Protein AF-K1T544-F1 (afdb_monomer)

Organism: NCBI:txid408170

Solvent-accessible surface area (backbone atoms only — not comparable to full-atom values): 8993 Å² total; per-residue (Å²): 135,70,74,63,57,59,52,54,52,53,50,52,51,51,51,52,53,52,48,55,54,54,64,64,64,74,55,85,72,49,66,68,56,52,51,51,54,50,50,55,50,51,52,50,51,54,48,46,73,75,63,51,64,52,52,77,89,74,48,81,38,57,74,46,78,44,97,48,64,71,42,60,52,75,53,68,75,87,75,98,71,87,78,75,44,35,75,35,36,55,59,65,83,72,50,98,85,49,58,66,44,73,50,72,51,75,45,82,71,94,73,91,84,61,48,36,30,38,32,51,78,85,43,79,41,82,75,42,66,62,66,46,74,54,77,44,82,42,79,62,52,65,34,34,35,39,31,68

Radius of gyration: 26.54 Å; Cα contacts (8 Å, |Δi|>4): 180; chains: 1; bounding box: 63×39×74 Å

Secondary structure (DSSP, 8-state):
--TTHHHHHHHHHHHHHHHHHHHHHS-TT-HHHHHHHHHHHHHHHHHHHHSPPPPTTT-SSEEEE-SSTT-EEEE---SS--S--EEEEE--S--TT-SEEEEEEEE--SSS---EEEEETTEEEEEESSSEEEEEEEE--SSEEEE-

Mean predicted aligned error: 12.83 Å

Nearest PDB structures (foldseek):
  3a5v-assembly1_A  TM=3.922E-01  e=1.715E-01  Umbelopsis vinacea
  6f4c-assembly1_B  TM=3.595E-01  e=2.867E-01  Nicotiana benthamiana
  6bqm-assembly1_A  TM=7.408E-01  e=3.960E+00  Vibrio cholerae O395
  7vrr-assembly1_D  TM=4.742E-01  e=6.749E-01  Arabidopsis thaliana
  2tnf-assembly1_C  TM=2.334E-01  e=8.805E+00  Mus musculus

Sequence (148 aa):
MAGDDMKKIKILIAVLLSLCLAFAVTGCSGDNLKDSVINGFNDMLQHFSKYALTDEKDLQGDKTKGEDTYTGSYTADYEDFNDKEYIFGGTALERDKGSELTVTYELTVDSGTAKLYWLDKGEEKMIADTSKTEHIPLPLTKATTILL

Foldseek 3Di:
DPVPVVVVVVVVVVVVVVVVVVVVPVCVVPPVVVCVVVVVVVLLVVCCVVQPADDCVRDQWDWADDPDQQDTDTDHDDDPDDDKGFHGKDQPQADPVGFKDKDWDFDADPDDWDWKWKQDSNDTDTPDTHGDTDIDIDGHHRIITIMD

Structure (mmCIF, N/CA/C/O backbone):
data_AF-K1T544-F1
#
_entry.id   AF-K1T544-F1
#
loop_
_atom_site.group_PDB
_atom_site.id
_atom_site.type_symbol
_atom_site.label_atom_id
_atom_site.label_alt_id
_atom_site.label_comp_id
_atom_site.label_asym_id
_atom_site.label_entity_id
_atom_site.label_seq_id
_atom_site.pdbx_PDB_ins_code
_atom_site.Cartn_x
_atom_site.Cartn_y
_atom_site.Cartn_z
_atom_site.occupancy
_atom_site.B_iso_or_equiv
_atom_site.auth_seq_id
_atom_site.auth_comp_id
_atom_site.auth_asym_id
_atom_site.auth_atom_id
_atom_site.pdbx_PDB_model_num
ATOM 1 N N . MET A 1 1 ? 45.001 -22.469 -57.323 1.00 53.44 1 MET A N 1
ATOM 2 C CA . MET A 1 1 ? 44.970 -21.205 -56.556 1.00 53.44 1 MET A CA 1
ATOM 3 C C . MET A 1 1 ? 44.068 -21.274 -55.310 1.00 53.44 1 MET A C 1
ATOM 5 O O . MET A 1 1 ? 43.639 -20.239 -54.854 1.00 53.44 1 MET A O 1
ATOM 9 N N . ALA A 1 2 ? 43.796 -22.456 -54.726 1.00 56.62 2 ALA A N 1
ATOM 10 C CA . ALA A 1 2 ? 42.828 -22.607 -53.619 1.00 56.62 2 ALA A CA 1
ATOM 11 C C . ALA A 1 2 ? 43.467 -22.873 -52.234 1.00 56.62 2 ALA A C 1
ATOM 13 O O . ALA A 1 2 ? 42.779 -22.912 -51.217 1.00 56.62 2 ALA A O 1
ATOM 14 N N . GLY A 1 3 ? 44.787 -23.090 -52.179 1.00 56.69 3 GLY A N 1
ATOM 15 C CA . GLY A 1 3 ? 45.494 -23.450 -50.942 1.00 56.69 3 GLY A CA 1
ATOM 16 C C . GLY A 1 3 ? 45.942 -22.262 -50.085 1.00 56.69 3 GLY A C 1
ATOM 17 O O . GLY A 1 3 ? 46.182 -22.443 -48.892 1.00 56.69 3 GLY A O 1
ATOM 18 N N . ASP A 1 4 ? 46.057 -21.068 -50.675 1.00 61.88 4 ASP A N 1
ATOM 19 C CA . ASP A 1 4 ? 46.533 -19.862 -49.982 1.00 61.88 4 ASP A CA 1
ATOM 20 C C . ASP A 1 4 ? 45.379 -19.121 -49.277 1.00 61.88 4 ASP A C 1
ATOM 22 O O . ASP A 1 4 ? 45.511 -18.696 -48.129 1.00 61.88 4 ASP A O 1
ATOM 26 N N . ASP A 1 5 ? 44.192 -19.093 -49.892 1.00 62.16 5 ASP A N 1
ATOM 27 C CA . ASP A 1 5 ? 42.990 -18.462 -49.323 1.00 62.16 5 ASP A CA 1
ATOM 28 C C . ASP A 1 5 ? 42.467 -19.196 -48.080 1.00 62.16 5 ASP A C 1
ATOM 30 O O . ASP A 1 5 ? 42.102 -18.576 -47.081 1.00 62.16 5 ASP A O 1
ATOM 34 N N . MET A 1 6 ? 42.524 -20.531 -48.073 1.00 67.44 6 MET A N 1
ATOM 35 C CA . MET A 1 6 ? 42.094 -21.337 -46.925 1.00 67.44 6 MET A CA 1
ATOM 36 C C . MET A 1 6 ? 43.013 -21.170 -45.702 1.00 67.44 6 MET A C 1
ATOM 38 O O . MET A 1 6 ? 42.559 -21.324 -44.567 1.00 67.44 6 MET A O 1
ATOM 42 N N . LYS A 1 7 ? 44.294 -20.828 -45.898 1.00 69.44 7 LYS A N 1
ATOM 43 C CA . LYS A 1 7 ? 45.211 -20.500 -44.792 1.00 69.44 7 LYS A CA 1
ATOM 44 C C . LYS A 1 7 ? 44.915 -19.113 -44.222 1.00 69.44 7 LYS A C 1
ATOM 46 O O . LYS A 1 7 ? 44.873 -18.966 -43.004 1.00 69.44 7 LYS A O 1
ATOM 51 N N . LYS A 1 8 ? 44.631 -18.129 -45.082 1.00 72.19 8 LYS A N 1
ATOM 52 C CA . LYS A 1 8 ? 44.265 -16.760 -44.676 1.00 72.19 8 LYS A CA 1
ATOM 53 C C . LYS A 1 8 ? 42.958 -16.725 -43.879 1.00 72.19 8 LYS A C 1
ATOM 55 O O . LYS A 1 8 ? 42.909 -16.088 -42.833 1.00 72.19 8 LYS A O 1
ATOM 60 N N . ILE A 1 9 ? 41.944 -17.486 -44.299 1.00 79.00 9 ILE A N 1
ATOM 61 C CA . ILE A 1 9 ? 40.661 -17.601 -43.579 1.00 79.00 9 ILE A CA 1
ATOM 62 C C . ILE A 1 9 ? 40.853 -18.211 -42.182 1.00 79.00 9 ILE A C 1
ATOM 64 O O . ILE A 1 9 ? 40.306 -17.701 -41.207 1.00 79.00 9 ILE A O 1
ATOM 68 N N . LYS A 1 10 ? 41.673 -19.263 -42.053 1.00 74.44 10 LYS A N 1
ATOM 69 C CA . LYS A 1 10 ? 41.968 -19.885 -40.749 1.00 74.44 10 LYS A CA 1
ATOM 70 C C . LYS A 1 10 ? 42.693 -18.930 -39.798 1.00 74.44 10 LYS A C 1
ATOM 72 O O . LYS A 1 10 ? 42.382 -18.914 -38.612 1.00 74.44 10 LYS A O 1
ATOM 77 N N . ILE A 1 11 ? 43.615 -18.118 -40.319 1.00 83.62 11 ILE A N 1
ATOM 78 C CA . ILE A 1 11 ? 44.327 -17.098 -39.535 1.00 83.62 11 ILE A CA 1
ATOM 79 C C . ILE A 1 11 ? 43.361 -15.999 -39.077 1.00 83.62 11 ILE A C 1
ATOM 81 O O . ILE A 1 11 ? 43.382 -15.633 -37.907 1.00 83.62 11 ILE A O 1
ATOM 85 N N . LEU A 1 12 ? 42.466 -15.523 -39.949 1.00 81.56 12 LEU A N 1
ATOM 86 C CA . LEU A 1 12 ? 41.468 -14.510 -39.586 1.00 81.56 12 LEU A CA 1
ATOM 87 C C . LEU A 1 12 ? 40.502 -15.006 -38.503 1.00 81.56 12 LEU A C 1
ATOM 89 O O . LEU A 1 12 ? 40.235 -14.278 -37.552 1.00 81.56 12 LEU A O 1
ATOM 93 N N . ILE A 1 13 ? 40.034 -16.254 -38.600 1.00 81.88 13 ILE A N 1
ATOM 94 C CA . ILE A 1 13 ? 39.178 -16.867 -37.573 1.00 81.88 13 ILE A CA 1
ATOM 95 C C . ILE A 1 13 ? 39.931 -16.994 -36.244 1.00 81.88 13 ILE A C 1
ATOM 97 O O . ILE A 1 13 ? 39.380 -16.663 -35.198 1.00 81.88 13 ILE A O 1
ATOM 101 N N . ALA A 1 14 ? 41.195 -17.426 -36.270 1.00 81.94 14 ALA A N 1
ATOM 102 C CA . ALA A 1 14 ? 42.009 -17.544 -35.062 1.00 81.94 14 ALA A CA 1
ATOM 103 C C . ALA A 1 14 ? 42.249 -16.183 -34.388 1.00 81.94 14 ALA A C 1
ATOM 105 O O . ALA A 1 14 ? 42.165 -16.084 -33.166 1.00 81.94 14 ALA A O 1
ATOM 106 N N . VAL A 1 15 ? 42.484 -15.126 -35.172 1.00 83.44 15 VAL A N 1
ATOM 107 C CA . VAL A 1 15 ? 42.642 -13.758 -34.658 1.00 83.44 15 VAL A CA 1
ATOM 108 C C . VAL A 1 15 ? 41.327 -13.234 -34.080 1.00 83.44 15 VAL A C 1
ATOM 110 O O . VAL A 1 15 ? 41.339 -12.663 -32.995 1.00 83.44 15 VAL A O 1
ATOM 113 N N . LEU A 1 16 ? 40.190 -13.477 -34.741 1.00 79.62 16 LEU A N 1
ATOM 114 C CA . LEU A 1 16 ? 38.874 -13.060 -34.247 1.00 79.62 16 LEU A CA 1
ATOM 115 C C . LEU A 1 16 ? 38.507 -13.777 -32.936 1.00 79.62 16 LEU A C 1
ATOM 117 O O . LEU A 1 16 ? 38.064 -13.138 -31.987 1.00 79.62 16 LEU A O 1
ATOM 121 N N . LEU A 1 17 ? 38.756 -15.089 -32.854 1.00 76.88 17 LEU A N 1
ATOM 122 C CA . LEU A 1 17 ? 38.544 -15.883 -31.639 1.00 76.88 17 LEU A CA 1
ATOM 123 C C . LEU A 1 17 ? 39.483 -15.450 -30.507 1.00 76.88 17 LEU A C 1
ATOM 125 O O . LEU A 1 17 ? 39.039 -15.297 -29.372 1.00 76.88 17 LEU A O 1
ATOM 129 N N . SER A 1 18 ? 40.759 -15.198 -30.812 1.00 74.25 18 SER A N 1
ATOM 130 C CA . SER A 1 18 ? 41.730 -14.664 -29.850 1.00 74.25 18 SER A CA 1
ATOM 131 C C . SER A 1 18 ? 41.334 -13.277 -29.345 1.00 74.25 18 SER A C 1
ATOM 133 O O . SER A 1 18 ? 41.558 -12.969 -28.177 1.00 74.25 18 SER A O 1
ATOM 135 N N . LEU A 1 19 ? 40.746 -12.443 -30.203 1.00 72.44 19 LEU A N 1
ATOM 136 C CA . LEU A 1 19 ? 40.271 -11.112 -29.848 1.00 72.44 19 LEU A CA 1
ATOM 137 C C . LEU A 1 19 ? 39.010 -11.188 -28.971 1.00 72.44 19 LEU A C 1
ATOM 139 O O . LEU A 1 19 ? 38.947 -10.513 -27.949 1.00 72.44 19 LEU A O 1
ATOM 143 N N . CYS A 1 20 ? 38.054 -12.068 -29.291 1.00 64.88 20 CYS A N 1
ATOM 144 C CA . CYS A 1 20 ? 36.902 -12.358 -28.427 1.00 64.88 20 CYS A CA 1
ATOM 145 C C . CYS A 1 20 ? 37.323 -12.885 -27.047 1.00 64.88 20 CYS A C 1
ATOM 147 O O . CYS A 1 20 ? 36.752 -12.481 -26.037 1.00 64.88 20 CYS A O 1
ATOM 149 N N . LEU A 1 21 ? 38.343 -13.746 -26.989 1.00 65.00 21 LEU A N 1
ATOM 150 C CA . LEU A 1 21 ? 38.900 -14.241 -25.728 1.00 65.00 21 LEU A CA 1
ATOM 151 C C . LEU A 1 21 ? 39.606 -13.130 -24.941 1.00 65.00 21 LEU A C 1
ATOM 153 O O . LEU A 1 21 ? 39.474 -13.086 -23.724 1.00 65.00 21 LEU A O 1
ATOM 157 N N . ALA A 1 22 ? 40.285 -12.190 -25.605 1.00 63.03 22 ALA A N 1
ATOM 158 C CA . ALA A 1 22 ? 40.899 -11.040 -24.938 1.00 63.03 22 ALA A CA 1
ATOM 159 C C . ALA A 1 22 ? 39.856 -10.087 -24.317 1.00 63.03 22 ALA A C 1
ATOM 161 O O . ALA A 1 22 ? 40.085 -9.562 -23.228 1.00 63.03 22 ALA A O 1
ATOM 162 N N . PHE A 1 23 ? 38.685 -9.924 -24.946 1.00 56.22 23 PHE A N 1
ATOM 163 C CA . PHE A 1 23 ? 37.558 -9.169 -24.375 1.00 56.22 23 PHE A CA 1
ATOM 164 C C . PHE A 1 23 ? 36.849 -9.892 -23.220 1.00 56.22 23 PHE A C 1
ATOM 166 O O . PHE A 1 23 ? 36.200 -9.240 -22.407 1.00 56.22 23 PHE A O 1
ATOM 173 N N . ALA A 1 24 ? 36.992 -11.215 -23.101 1.00 57.41 24 ALA A N 1
ATOM 174 C CA . ALA A 1 24 ? 36.454 -11.964 -21.966 1.00 57.41 24 ALA A CA 1
ATOM 175 C C . ALA A 1 24 ? 37.291 -11.788 -20.680 1.00 57.41 24 ALA A C 1
ATOM 177 O O . ALA A 1 24 ? 36.798 -12.072 -19.591 1.00 57.41 24 ALA A O 1
ATOM 178 N N . VAL A 1 25 ? 38.539 -11.304 -20.784 1.00 54.59 25 VAL A N 1
ATOM 179 C CA . VAL A 1 25 ? 39.490 -11.232 -19.655 1.00 54.59 25 VAL A CA 1
ATOM 180 C C . VAL A 1 25 ? 39.583 -9.830 -19.030 1.00 54.59 25 VAL A C 1
ATOM 182 O O . VAL A 1 25 ? 40.042 -9.694 -17.900 1.00 54.59 25 VAL A O 1
ATOM 185 N N . THR A 1 26 ? 39.060 -8.777 -19.671 1.00 54.31 26 THR A N 1
ATOM 186 C CA . THR A 1 26 ? 38.912 -7.451 -19.026 1.00 54.31 26 THR A CA 1
ATOM 187 C C . THR A 1 26 ? 37.688 -7.352 -18.105 1.00 54.31 26 THR A C 1
ATOM 189 O O . THR A 1 26 ? 37.429 -6.298 -17.530 1.00 54.31 26 THR A O 1
ATOM 192 N N . GLY A 1 27 ? 36.969 -8.458 -17.888 1.00 50.72 27 GLY A N 1
ATOM 193 C CA . GLY A 1 27 ? 35.842 -8.572 -16.960 1.00 50.72 27 GLY A CA 1
ATOM 194 C C . GLY A 1 27 ? 36.214 -8.668 -15.473 1.00 50.72 27 GLY A C 1
ATOM 195 O O . GLY A 1 27 ? 35.410 -9.153 -14.689 1.00 50.72 27 GLY A O 1
ATOM 196 N N . CYS A 1 28 ? 37.394 -8.214 -15.041 1.00 52.22 28 CYS A N 1
ATOM 197 C CA . CYS A 1 28 ? 37.800 -8.205 -13.622 1.00 52.22 28 CYS A CA 1
ATOM 198 C C . CYS A 1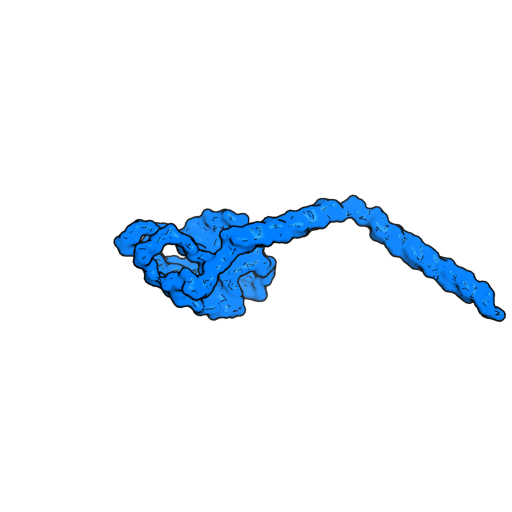 28 ? 37.282 -6.977 -12.843 1.00 52.22 28 CYS A C 1
ATOM 200 O O . CYS A 1 28 ? 37.989 -6.364 -12.047 1.00 52.22 28 CYS A O 1
ATOM 202 N N . SER A 1 29 ? 36.026 -6.591 -13.067 1.00 52.53 29 SER A N 1
ATOM 203 C CA . SER A 1 29 ? 35.279 -5.675 -12.182 1.00 52.53 29 SER A CA 1
ATOM 204 C C . SER A 1 29 ? 33.798 -6.074 -12.056 1.00 52.53 29 SER A C 1
ATOM 206 O O . SER A 1 29 ? 32.967 -5.269 -11.642 1.00 52.53 29 SER A O 1
ATOM 208 N N . GLY A 1 30 ? 33.458 -7.308 -12.454 1.00 52.84 30 GLY A N 1
ATOM 209 C CA . GLY A 1 30 ? 32.081 -7.769 -12.645 1.00 52.84 30 GLY A CA 1
ATOM 210 C C . GLY A 1 30 ? 31.385 -8.356 -11.416 1.00 52.84 30 GLY A C 1
ATOM 211 O O . GLY A 1 30 ? 30.156 -8.408 -11.418 1.00 52.84 30 GLY A O 1
ATOM 212 N N . ASP A 1 31 ? 32.116 -8.756 -10.373 1.00 57.06 31 ASP A N 1
ATOM 213 C CA . ASP A 1 31 ? 31.508 -9.422 -9.209 1.00 57.06 31 ASP A CA 1
ATOM 214 C C . ASP A 1 31 ? 30.596 -8.451 -8.438 1.00 57.06 31 ASP A C 1
ATOM 216 O O . ASP A 1 31 ? 29.434 -8.742 -8.178 1.00 57.06 31 ASP A O 1
ATOM 220 N N . ASN A 1 32 ? 31.051 -7.213 -8.238 1.00 60.28 32 ASN A N 1
ATOM 221 C CA . ASN A 1 32 ? 30.338 -6.177 -7.485 1.00 60.28 32 ASN A CA 1
ATOM 222 C C . ASN A 1 32 ? 29.018 -5.751 -8.161 1.00 60.28 32 ASN A C 1
ATOM 224 O O . ASN A 1 32 ? 28.021 -5.472 -7.494 1.00 60.28 32 ASN A O 1
ATOM 228 N N . LEU A 1 33 ? 29.018 -5.657 -9.497 1.00 64.31 33 LEU A N 1
ATOM 229 C CA . LEU A 1 33 ? 27.846 -5.257 -10.285 1.00 64.31 33 LEU A CA 1
ATOM 230 C C . LEU A 1 33 ? 26.826 -6.389 -10.364 1.00 64.31 33 LEU A C 1
ATOM 232 O O . LEU A 1 33 ? 25.626 -6.152 -10.227 1.00 64.31 33 LEU A O 1
ATOM 236 N N . LYS A 1 34 ? 27.302 -7.621 -10.560 1.00 72.00 34 LYS A N 1
ATOM 237 C CA . LYS A 1 34 ? 26.447 -8.802 -10.619 1.00 72.00 34 LYS A CA 1
ATOM 238 C C . LYS A 1 34 ? 25.783 -9.062 -9.269 1.00 72.00 34 LYS A C 1
ATOM 240 O O . LYS A 1 34 ? 24.571 -9.256 -9.231 1.00 72.00 34 LYS A O 1
ATOM 245 N N . ASP A 1 35 ? 26.540 -8.971 -8.180 1.00 77.31 35 ASP A N 1
ATOM 246 C CA . ASP A 1 35 ? 26.013 -9.151 -6.828 1.00 77.31 35 ASP A CA 1
ATOM 247 C C . ASP A 1 35 ? 25.015 -8.047 -6.464 1.00 77.31 35 ASP A C 1
ATOM 249 O O . ASP A 1 35 ? 23.958 -8.332 -5.910 1.00 77.31 35 ASP A O 1
ATOM 253 N N . SER A 1 36 ? 25.278 -6.792 -6.844 1.00 76.25 36 SER A N 1
ATOM 254 C CA . SER A 1 36 ? 24.338 -5.689 -6.603 1.00 76.25 36 SER A CA 1
ATOM 255 C C . SER A 1 36 ? 23.011 -5.865 -7.352 1.00 76.25 36 SER A C 1
ATOM 257 O O . SER A 1 36 ? 21.948 -5.632 -6.772 1.00 76.25 36 SER A O 1
ATOM 259 N N . VAL A 1 37 ? 23.048 -6.313 -8.612 1.00 77.50 37 VAL A N 1
ATOM 260 C CA . VAL A 1 37 ? 21.836 -6.577 -9.406 1.00 77.50 37 VAL A CA 1
ATOM 261 C C . VAL A 1 37 ? 21.060 -7.770 -8.848 1.00 77.50 37 VAL A C 1
ATOM 263 O O . VAL A 1 37 ? 19.842 -7.683 -8.700 1.00 77.50 37 VAL A O 1
ATOM 266 N N . ILE A 1 38 ? 21.749 -8.863 -8.505 1.00 79.75 38 ILE A N 1
ATOM 267 C CA . ILE A 1 38 ? 21.120 -10.068 -7.946 1.00 79.75 38 ILE A CA 1
ATOM 268 C C . ILE A 1 38 ? 20.491 -9.766 -6.586 1.00 79.75 38 ILE A C 1
ATOM 270 O O . ILE A 1 38 ? 19.334 -10.118 -6.367 1.00 79.75 38 ILE A O 1
ATOM 274 N N . ASN A 1 39 ? 21.209 -9.079 -5.698 1.00 80.50 39 ASN A N 1
ATOM 275 C CA . ASN A 1 39 ? 20.691 -8.720 -4.380 1.00 80.50 39 ASN A CA 1
ATOM 276 C C . ASN A 1 39 ? 19.499 -7.768 -4.500 1.00 80.50 39 ASN A C 1
ATOM 278 O O . ASN A 1 39 ? 18.466 -8.021 -3.895 1.00 80.50 39 ASN A O 1
ATOM 282 N N . GLY A 1 40 ? 19.576 -6.750 -5.366 1.00 75.88 40 GLY A N 1
ATOM 283 C CA . GLY A 1 40 ? 18.445 -5.851 -5.606 1.00 75.88 40 GLY A CA 1
ATOM 284 C C . GLY A 1 40 ? 17.207 -6.565 -6.158 1.00 75.88 40 GLY A C 1
ATOM 285 O O . GLY A 1 40 ? 16.085 -6.225 -5.787 1.00 75.88 40 GLY A O 1
ATOM 286 N N . PHE A 1 41 ? 17.395 -7.574 -7.013 1.00 75.50 41 PHE A N 1
ATOM 287 C CA . PHE A 1 41 ? 16.299 -8.399 -7.520 1.00 75.50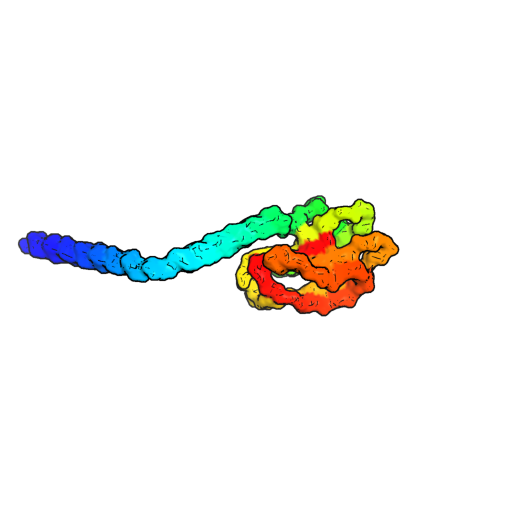 41 PHE A CA 1
ATOM 288 C C . PHE A 1 41 ? 15.718 -9.321 -6.439 1.00 75.50 41 PHE A C 1
ATOM 290 O O . PHE A 1 41 ? 14.502 -9.462 -6.331 1.00 75.50 41 PHE A O 1
ATOM 297 N N . ASN A 1 42 ? 16.570 -9.922 -5.610 1.00 74.75 42 ASN A N 1
ATOM 298 C CA . ASN A 1 42 ? 16.137 -10.789 -4.520 1.00 74.75 42 ASN A CA 1
ATOM 299 C C . ASN A 1 42 ? 15.392 -10.012 -3.423 1.00 74.75 42 ASN A C 1
ATOM 301 O O . ASN A 1 42 ? 14.365 -10.476 -2.932 1.00 74.75 42 ASN A O 1
ATOM 305 N N . ASP A 1 43 ? 15.863 -8.811 -3.086 1.00 75.75 43 ASP A N 1
ATOM 306 C CA . ASP A 1 43 ? 15.192 -7.904 -2.153 1.00 75.75 43 ASP A CA 1
ATOM 307 C C . ASP A 1 43 ? 13.818 -7.492 -2.694 1.00 75.75 43 ASP A C 1
ATOM 309 O O . ASP A 1 43 ? 12.827 -7.521 -1.967 1.00 75.75 43 ASP A O 1
ATOM 313 N N . MET A 1 44 ? 13.729 -7.195 -3.994 1.00 71.00 44 MET A N 1
ATOM 314 C CA . MET A 1 44 ? 12.465 -6.900 -4.670 1.00 71.00 44 MET A CA 1
ATOM 315 C C . MET A 1 44 ? 11.487 -8.086 -4.617 1.00 71.00 44 MET A C 1
ATOM 317 O O . MET A 1 44 ? 10.318 -7.890 -4.289 1.00 71.00 44 MET A O 1
ATOM 321 N N . LEU A 1 45 ? 11.941 -9.312 -4.903 1.00 73.56 45 LEU A N 1
ATOM 322 C CA . LEU A 1 45 ? 11.094 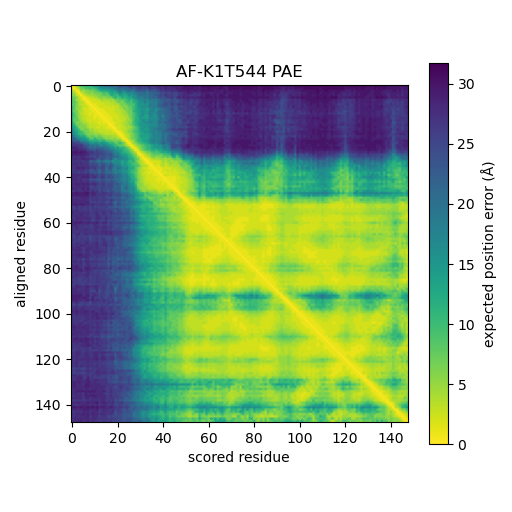-10.512 -4.853 1.00 73.56 45 LEU A CA 1
ATOM 323 C C . LEU A 1 45 ? 10.603 -10.827 -3.437 1.00 73.56 45 LEU A C 1
ATOM 325 O O . LEU A 1 45 ? 9.420 -11.110 -3.242 1.00 73.56 45 LEU A O 1
ATOM 329 N N . GLN A 1 46 ? 11.490 -10.760 -2.442 1.00 69.19 46 GLN A N 1
ATOM 330 C CA . GLN A 1 46 ? 11.107 -10.976 -1.046 1.00 69.19 46 GLN A CA 1
ATOM 331 C C . GLN A 1 46 ? 10.120 -9.911 -0.566 1.00 69.19 46 GLN A C 1
ATOM 333 O O . GLN A 1 46 ? 9.144 -10.232 0.112 1.00 69.19 46 GLN A O 1
ATOM 338 N N . HIS A 1 47 ? 10.327 -8.655 -0.964 1.00 68.19 47 HIS A N 1
ATOM 339 C CA . HIS A 1 47 ? 9.418 -7.566 -0.638 1.00 68.19 47 HIS A CA 1
ATOM 340 C C . HIS A 1 47 ? 8.032 -7.773 -1.264 1.00 68.19 47 HIS A C 1
ATOM 342 O O . HIS A 1 47 ? 7.022 -7.611 -0.583 1.00 68.19 47 HIS A O 1
ATOM 348 N N . PHE A 1 48 ? 7.969 -8.203 -2.526 1.00 65.88 48 PHE A N 1
ATOM 349 C CA . PHE A 1 48 ? 6.708 -8.539 -3.194 1.00 65.88 48 PHE A CA 1
ATOM 350 C C . PHE A 1 48 ? 5.950 -9.664 -2.507 1.00 65.88 48 PHE A C 1
ATOM 352 O O . PHE A 1 48 ? 4.734 -9.593 -2.389 1.00 65.88 48 PHE A O 1
ATOM 359 N N . SER A 1 49 ? 6.659 -10.702 -2.063 1.00 67.31 49 SER A N 1
ATOM 360 C CA . SER A 1 49 ? 6.012 -11.830 -1.398 1.00 67.31 49 SER A CA 1
ATOM 361 C C . SER A 1 49 ? 5.409 -11.434 -0.053 1.00 67.31 49 SER A C 1
ATOM 363 O O . SER A 1 49 ? 4.421 -12.031 0.359 1.00 67.31 49 SER A O 1
ATOM 365 N N . LYS A 1 50 ? 6.023 -10.479 0.651 1.00 75.31 50 LYS A N 1
ATOM 366 C CA . LYS A 1 50 ? 5.583 -10.058 1.984 1.00 75.31 50 LYS A CA 1
ATOM 367 C C . LYS A 1 50 ? 4.476 -9.006 1.939 1.00 75.31 50 LYS A C 1
ATOM 369 O O . LYS A 1 50 ? 3.625 -8.997 2.819 1.00 75.31 50 LYS A O 1
ATOM 374 N N . TYR A 1 51 ? 4.509 -8.129 0.941 1.00 79.44 51 TYR A N 1
ATOM 375 C CA . TYR A 1 51 ? 3.626 -6.967 0.820 1.00 79.44 51 TYR A CA 1
ATOM 376 C C . TYR A 1 51 ? 2.848 -6.997 -0.498 1.00 79.44 51 TYR A C 1
ATOM 378 O O . TYR A 1 51 ? 2.682 -5.974 -1.166 1.00 79.44 51 TYR A O 1
ATOM 386 N N . ALA A 1 52 ? 2.438 -8.198 -0.908 1.00 83.38 52 ALA A N 1
ATOM 387 C CA . ALA A 1 52 ? 1.563 -8.372 -2.054 1.00 83.38 52 ALA A CA 1
ATOM 388 C C . ALA A 1 52 ? 0.272 -7.577 -1.827 1.00 83.38 52 ALA A C 1
ATOM 390 O O . ALA A 1 52 ? -0.231 -7.518 -0.704 1.00 83.38 52 ALA A O 1
ATOM 391 N N . LEU A 1 53 ? -0.246 -6.962 -2.893 1.00 90.19 53 LEU A N 1
ATOM 392 C CA . LEU A 1 53 ? -1.531 -6.274 -2.819 1.00 90.19 53 LEU A CA 1
ATOM 393 C C . LEU A 1 53 ? -2.612 -7.261 -2.376 1.00 90.19 53 LEU A C 1
ATOM 395 O O . LEU A 1 53 ? -2.604 -8.413 -2.812 1.00 90.19 53 LEU A O 1
ATOM 399 N N . THR A 1 54 ? -3.531 -6.795 -1.535 1.00 91.38 54 THR A N 1
ATOM 400 C CA . THR A 1 54 ? -4.705 -7.578 -1.156 1.00 91.38 54 THR A CA 1
ATOM 401 C C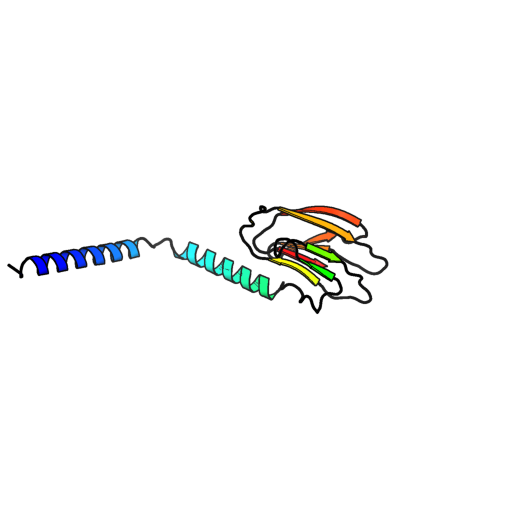 . THR A 1 54 ? -5.509 -7.868 -2.420 1.00 91.38 54 THR A C 1
ATOM 403 O O . THR A 1 54 ? -5.710 -6.980 -3.259 1.00 91.38 54 THR A O 1
ATOM 406 N N . ASP A 1 55 ? -5.929 -9.122 -2.585 1.00 91.44 55 ASP A N 1
ATOM 407 C CA . ASP A 1 55 ? -6.761 -9.525 -3.714 1.00 91.44 55 ASP A CA 1
ATOM 408 C C . ASP A 1 55 ? -8.036 -8.677 -3.738 1.00 91.44 55 ASP A C 1
ATOM 410 O O . ASP A 1 55 ? -8.677 -8.482 -2.711 1.00 91.44 55 ASP A O 1
ATOM 414 N N . GLU A 1 56 ? -8.456 -8.216 -4.919 1.00 91.50 56 GLU A N 1
ATOM 415 C CA . GLU A 1 56 ? -9.622 -7.321 -5.046 1.00 91.50 56 GLU A CA 1
ATOM 416 C C . GLU A 1 56 ? -10.909 -7.912 -4.456 1.00 91.50 56 GLU A C 1
ATOM 418 O O . GLU A 1 56 ? -11.763 -7.173 -3.989 1.00 91.50 56 GLU A O 1
ATOM 423 N N . LYS A 1 57 ? -11.037 -9.243 -4.452 1.00 92.88 57 LYS A N 1
ATOM 424 C CA . LYS A 1 57 ? -12.172 -9.962 -3.853 1.00 92.88 57 LYS A CA 1
ATOM 425 C C . LYS A 1 57 ? -12.161 -9.991 -2.319 1.00 92.88 57 LYS A C 1
ATOM 427 O O . LYS A 1 57 ? -13.187 -10.310 -1.732 1.00 92.88 57 LYS A O 1
ATOM 432 N N . ASP A 1 58 ? -11.002 -9.749 -1.712 1.00 94.12 58 ASP A N 1
ATOM 433 C CA . ASP A 1 58 ? -10.795 -9.784 -0.263 1.00 94.12 58 ASP A CA 1
ATOM 434 C C . ASP A 1 58 ? -10.707 -8.365 0.323 1.00 94.12 58 ASP A C 1
ATOM 436 O O . ASP A 1 58 ? -10.620 -8.222 1.542 1.00 94.12 58 ASP A O 1
ATOM 440 N N . LEU A 1 59 ? -10.741 -7.331 -0.532 1.00 95.25 59 LEU A N 1
ATOM 441 C CA . LEU A 1 59 ? -10.831 -5.943 -0.096 1.00 95.25 59 LEU A CA 1
ATOM 442 C C . LEU A 1 59 ? -12.186 -5.672 0.571 1.00 95.25 59 LEU A C 1
ATOM 444 O O . LEU A 1 59 ? -13.223 -6.124 0.084 1.00 95.25 59 LEU A O 1
ATOM 448 N N . GLN A 1 60 ? -12.180 -4.895 1.652 1.00 96.00 60 GLN A N 1
ATOM 449 C CA . GLN A 1 60 ? -13.395 -4.435 2.330 1.00 96.00 60 GLN A CA 1
ATOM 450 C C . GLN A 1 60 ? -14.193 -3.449 1.473 1.00 96.00 60 GLN A C 1
ATOM 452 O O . GLN A 1 60 ? -15.413 -3.367 1.595 1.00 96.00 60 GLN A O 1
ATOM 457 N N . GLY A 1 61 ? -13.509 -2.694 0.614 1.00 94.81 61 GLY A N 1
ATOM 458 C CA . GLY A 1 61 ? -14.109 -1.631 -0.178 1.00 94.81 61 GLY A CA 1
ATOM 459 C C . GLY A 1 61 ? -13.959 -1.764 -1.685 1.00 94.81 61 GLY A C 1
ATOM 460 O O . GLY A 1 61 ? -13.358 -2.691 -2.231 1.00 94.81 61 GLY A O 1
ATOM 461 N N . ASP A 1 62 ? -14.464 -0.743 -2.366 1.00 96.31 62 ASP A N 1
ATOM 462 C CA . ASP A 1 62 ? -14.440 -0.639 -3.814 1.00 96.31 62 ASP A CA 1
ATOM 463 C C . ASP A 1 62 ? -13.158 0.045 -4.292 1.00 96.31 62 ASP A C 1
ATOM 465 O O . ASP A 1 62 ? -12.883 1.215 -4.001 1.00 96.31 62 ASP A O 1
ATOM 469 N N . LYS A 1 63 ? -12.373 -0.683 -5.090 1.00 95.06 63 LYS A N 1
ATOM 470 C CA . LYS A 1 63 ? -11.157 -0.179 -5.733 1.00 95.06 63 LYS A CA 1
ATOM 471 C C . LYS A 1 63 ? -11.399 0.113 -7.210 1.00 95.06 63 LYS A C 1
ATOM 473 O O . LYS A 1 63 ? -11.711 -0.778 -7.995 1.00 95.06 63 LYS A O 1
ATOM 478 N N . THR A 1 64 ? -11.140 1.351 -7.622 1.00 96.12 64 THR A N 1
ATOM 479 C CA . THR A 1 64 ? -11.109 1.751 -9.035 1.00 96.12 64 THR A CA 1
ATOM 480 C C . THR A 1 64 ? -9.669 1.979 -9.476 1.00 96.12 64 THR A C 1
ATOM 482 O O . THR A 1 64 ? -8.935 2.746 -8.854 1.00 96.12 64 THR A O 1
ATOM 485 N N . LYS A 1 65 ? -9.252 1.320 -10.562 1.00 92.94 65 LYS A N 1
ATOM 486 C CA . LYS A 1 65 ? -7.907 1.475 -11.142 1.00 92.94 65 LYS A CA 1
ATOM 487 C C . LYS A 1 65 ? -7.789 2.795 -11.902 1.00 92.94 65 LYS A C 1
ATOM 489 O O . LYS A 1 65 ? -8.703 3.170 -12.633 1.00 92.94 65 LYS A O 1
ATOM 494 N N . GLY A 1 66 ? -6.659 3.471 -11.730 1.00 91.88 66 GLY A N 1
ATOM 495 C CA . GLY A 1 66 ? -6.283 4.654 -12.495 1.00 91.88 66 GLY A CA 1
ATOM 496 C C . GLY A 1 66 ? -5.558 4.306 -13.794 1.00 91.88 66 GLY A C 1
ATOM 497 O O . GLY A 1 66 ? -5.753 3.240 -14.377 1.00 91.88 66 GLY A O 1
ATOM 498 N N . GLU A 1 67 ? -4.703 5.224 -14.245 1.00 88.19 67 GLU A N 1
ATOM 499 C CA . GLU A 1 67 ? -3.894 5.047 -15.460 1.00 88.19 67 GLU A CA 1
ATOM 500 C C . GLU A 1 67 ? -2.818 3.956 -15.300 1.00 88.19 67 GLU A C 1
ATOM 502 O O . GLU A 1 67 ? -2.383 3.371 -16.291 1.00 88.19 67 GLU A O 1
ATOM 507 N N . ASP A 1 68 ? -2.387 3.676 -14.066 1.00 86.75 68 ASP A N 1
ATOM 508 C CA . ASP A 1 68 ? -1.348 2.695 -13.745 1.00 86.75 68 ASP A CA 1
ATOM 509 C C . ASP A 1 68 ? -1.626 1.964 -12.416 1.00 86.75 68 ASP A C 1
ATOM 511 O O . ASP A 1 68 ? -2.619 2.213 -11.735 1.00 86.75 68 ASP A O 1
ATOM 515 N N . THR A 1 69 ? -0.737 1.044 -12.027 1.00 83.69 69 THR A N 1
ATOM 516 C CA . THR A 1 69 ? -0.891 0.224 -10.809 1.00 83.69 69 THR A CA 1
ATOM 517 C C . THR A 1 69 ? -0.770 1.010 -9.498 1.00 83.69 69 THR A C 1
ATOM 519 O O . THR A 1 69 ? -1.127 0.492 -8.440 1.00 83.69 69 THR A O 1
ATOM 522 N N . TYR A 1 70 ? -0.261 2.242 -9.549 1.00 85.94 70 TYR A N 1
ATOM 523 C CA . TYR A 1 70 ? -0.055 3.101 -8.385 1.00 85.94 70 TYR A CA 1
ATOM 524 C C . TYR A 1 70 ? -1.187 4.104 -8.167 1.00 85.94 70 TYR A C 1
ATOM 526 O O . TYR A 1 70 ? -1.233 4.754 -7.124 1.00 85.94 70 TYR A O 1
ATOM 534 N N . THR A 1 71 ? -2.064 4.271 -9.153 1.00 90.12 71 THR A N 1
ATOM 535 C CA . THR A 1 71 ? -3.097 5.304 -9.166 1.00 90.12 71 THR A CA 1
ATOM 536 C C . THR A 1 71 ? -4.487 4.687 -9.195 1.00 90.12 71 THR A C 1
ATOM 538 O O . THR A 1 71 ? -4.698 3.573 -9.677 1.00 90.12 71 THR A O 1
ATOM 541 N N . GLY A 1 72 ? -5.457 5.422 -8.664 1.00 93.75 72 GLY A N 1
ATOM 542 C CA . GLY A 1 72 ? -6.839 4.979 -8.565 1.00 93.75 72 GLY A CA 1
ATOM 543 C C . GLY A 1 72 ? -7.551 5.624 -7.387 1.00 93.75 72 GLY A C 1
ATOM 544 O O . GLY A 1 72 ? -7.038 6.568 -6.785 1.00 93.75 72 GLY A O 1
ATOM 545 N N . SER A 1 73 ? -8.724 5.098 -7.060 1.00 95.38 73 SER A N 1
ATOM 546 C CA . SER A 1 73 ? -9.480 5.460 -5.862 1.00 95.38 73 SER A CA 1
ATOM 547 C C . SER A 1 73 ? -9.879 4.209 -5.094 1.00 95.38 73 SER A C 1
ATOM 549 O O . SER A 1 73 ? -10.113 3.154 -5.687 1.00 95.38 73 SER A O 1
ATOM 551 N N . TYR A 1 74 ? -9.940 4.335 -3.775 1.00 96.19 74 TYR A N 1
ATOM 552 C CA . TYR A 1 74 ? -10.399 3.283 -2.885 1.00 96.19 74 TYR A CA 1
ATOM 553 C C . TYR A 1 74 ? -11.329 3.888 -1.843 1.00 96.19 74 TYR A C 1
ATOM 555 O O . TYR A 1 74 ? -11.024 4.945 -1.287 1.00 96.19 74 TYR A O 1
ATOM 563 N N . THR A 1 75 ? -12.463 3.240 -1.615 1.00 96.25 75 THR A N 1
ATOM 564 C CA . THR A 1 75 ? -13.458 3.663 -0.630 1.00 96.25 75 THR A CA 1
ATOM 565 C C . THR A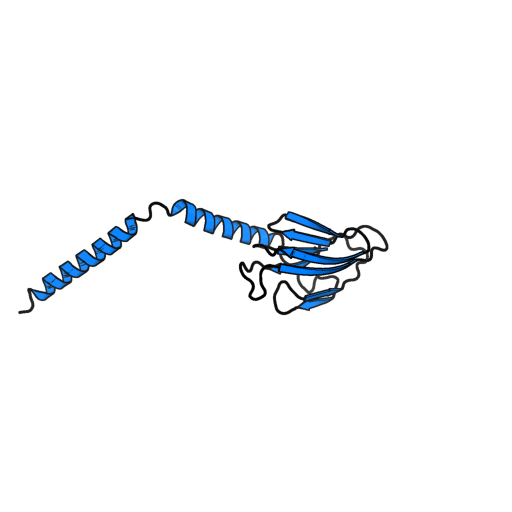 1 75 ? -13.960 2.428 0.091 1.00 96.25 75 THR A C 1
ATOM 567 O O . THR A 1 75 ? -14.401 1.486 -0.558 1.00 96.25 75 THR A O 1
ATOM 570 N N . ALA A 1 76 ? -13.863 2.434 1.415 1.00 95.56 76 ALA A N 1
ATOM 571 C CA . ALA A 1 76 ? -14.208 1.308 2.265 1.00 95.56 76 ALA A CA 1
ATOM 572 C C . ALA A 1 76 ? -14.803 1.817 3.576 1.00 95.56 76 ALA A C 1
ATOM 574 O O . ALA A 1 76 ? -14.333 2.825 4.108 1.00 95.56 76 ALA A O 1
ATOM 575 N N . ASP A 1 77 ? -15.772 1.072 4.095 1.00 94.75 77 ASP A N 1
ATOM 576 C CA . ASP A 1 77 ? -16.283 1.206 5.454 1.00 94.75 77 ASP A CA 1
ATOM 577 C C . ASP A 1 77 ? -15.814 -0.014 6.252 1.00 94.75 77 ASP A C 1
ATOM 579 O O . ASP A 1 77 ? -15.961 -1.151 5.800 1.00 94.75 77 ASP A O 1
ATOM 583 N N . TYR A 1 78 ? -15.221 0.213 7.425 1.00 92.69 78 TYR A N 1
ATOM 584 C CA . TYR A 1 78 ? -14.656 -0.857 8.248 1.00 92.69 78 TYR A CA 1
ATOM 585 C C . TYR A 1 78 ? -15.489 -1.063 9.507 1.00 92.69 78 TYR A C 1
ATOM 587 O O . TYR A 1 78 ? -15.538 -0.195 10.379 1.00 92.69 78 TYR A O 1
ATOM 595 N N . GLU A 1 79 ? -16.072 -2.251 9.631 1.00 92.75 79 GLU A N 1
ATOM 596 C CA . GLU A 1 79 ? -16.774 -2.717 10.827 1.00 92.75 79 GLU A CA 1
ATOM 597 C C . GLU A 1 79 ? -16.141 -4.034 11.293 1.00 92.75 79 GLU A C 1
ATOM 599 O O . GLU A 1 79 ? -15.925 -4.941 10.493 1.00 92.75 79 GLU A O 1
ATOM 604 N N . ASP A 1 80 ? -15.794 -4.129 12.582 1.00 91.50 80 ASP A N 1
ATOM 605 C CA . ASP A 1 80 ? -15.157 -5.311 13.193 1.00 91.50 80 ASP A CA 1
ATOM 606 C C . ASP A 1 80 ? -13.886 -5.828 12.474 1.00 91.50 80 ASP A C 1
ATOM 608 O O . ASP A 1 80 ? -13.516 -7.000 12.575 1.00 91.50 80 ASP A O 1
ATOM 612 N N . PHE A 1 81 ? -13.173 -4.937 11.782 1.00 90.62 81 PHE A N 1
ATOM 613 C CA . PHE A 1 81 ? -11.937 -5.242 11.065 1.00 90.62 81 PHE A CA 1
ATOM 614 C C . PHE A 1 81 ? -10.704 -5.132 11.974 1.00 90.62 81 PHE A C 1
ATOM 616 O O . PHE A 1 81 ? -10.570 -4.194 12.761 1.00 90.62 81 PHE A O 1
ATOM 623 N N . ASN A 1 82 ? -9.781 -6.090 11.871 1.00 91.50 82 ASN A N 1
ATOM 624 C CA . ASN A 1 82 ? -8.561 -6.138 12.687 1.00 91.50 82 ASN A CA 1
ATOM 625 C C . ASN A 1 82 ? -7.306 -6.554 11.902 1.00 91.50 82 ASN A C 1
ATOM 627 O O . ASN A 1 82 ? -6.300 -6.919 12.517 1.00 91.50 82 ASN A O 1
ATOM 631 N N . ASP A 1 83 ? -7.379 -6.495 10.572 1.00 92.56 83 ASP A N 1
ATOM 632 C CA . ASP A 1 83 ? -6.308 -6.908 9.668 1.00 92.56 83 ASP A CA 1
ATOM 633 C C . ASP A 1 83 ? -5.689 -5.697 8.944 1.00 92.56 83 ASP A C 1
ATOM 635 O O . ASP A 1 83 ? -5.850 -4.559 9.387 1.00 92.56 83 ASP A O 1
ATOM 639 N N . LYS A 1 84 ? -4.925 -5.932 7.871 1.00 92.00 84 LYS A N 1
ATOM 640 C CA . LYS A 1 84 ? -4.341 -4.885 7.016 1.00 92.00 84 LYS A CA 1
ATOM 641 C C . LYS A 1 84 ? -4.741 -5.074 5.559 1.00 92.00 84 LYS A C 1
ATOM 643 O O . LYS A 1 84 ? -4.821 -6.208 5.087 1.00 92.00 84 LYS A O 1
ATOM 648 N N . GLU A 1 85 ? -4.866 -3.977 4.818 1.00 94.38 85 GLU A N 1
ATOM 649 C CA . GLU A 1 85 ? -5.134 -4.028 3.376 1.00 94.38 85 GLU A CA 1
ATOM 650 C C . GLU A 1 85 ? -4.062 -3.323 2.558 1.00 94.38 85 GLU A C 1
ATOM 652 O O . GLU A 1 85 ? -3.829 -2.135 2.729 1.00 94.38 85 GLU A O 1
ATOM 657 N N . TYR A 1 86 ? -3.444 -4.023 1.607 1.00 93.06 86 TYR A N 1
ATOM 658 C CA . TYR A 1 86 ? -2.466 -3.451 0.682 1.00 93.06 86 TYR A CA 1
ATOM 659 C C . TYR A 1 86 ? -3.170 -3.021 -0.609 1.00 93.06 86 TYR A C 1
ATOM 661 O O . TYR A 1 86 ? -3.464 -3.842 -1.479 1.00 93.06 86 TYR A O 1
ATOM 669 N N . ILE A 1 87 ? -3.452 -1.724 -0.735 1.00 93.19 87 ILE A N 1
ATOM 670 C CA . ILE A 1 87 ? -4.450 -1.200 -1.675 1.00 93.19 87 ILE A CA 1
ATOM 671 C C . ILE A 1 87 ? -3.826 -0.858 -3.034 1.00 93.19 87 ILE A C 1
ATOM 673 O O . ILE A 1 87 ? -4.233 -1.399 -4.063 1.00 93.19 87 ILE A O 1
ATOM 677 N N . PHE A 1 88 ? -2.830 0.028 -3.072 1.00 91.31 88 PHE A N 1
ATOM 678 C CA . PHE A 1 88 ? -2.163 0.480 -4.305 1.00 91.31 88 PHE A CA 1
ATOM 679 C C . PHE A 1 88 ? -0.672 0.236 -4.222 1.00 91.31 88 PHE A C 1
ATOM 681 O O . PHE A 1 88 ? -0.100 0.455 -3.162 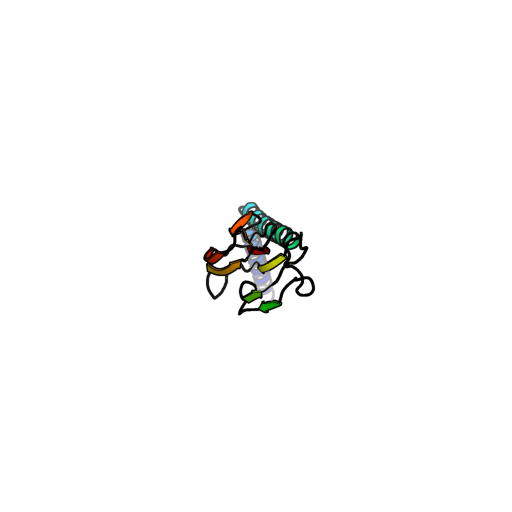1.00 91.31 88 PHE A O 1
ATOM 688 N N . GLY A 1 89 ? -0.025 -0.143 -5.325 1.00 88.44 89 GLY A N 1
ATOM 689 C CA . GLY A 1 89 ? 1.423 -0.300 -5.333 1.00 88.44 89 GLY A CA 1
ATOM 690 C C . GLY A 1 89 ? 1.989 -0.941 -6.589 1.00 88.44 89 GLY A C 1
ATOM 691 O O . GLY A 1 89 ? 1.272 -1.361 -7.497 1.00 88.44 89 GLY A O 1
ATOM 692 N N . GLY A 1 90 ? 3.312 -1.008 -6.638 1.00 79.81 90 GLY A N 1
ATOM 693 C CA . GLY A 1 90 ? 4.040 -1.597 -7.753 1.00 79.81 90 GLY A CA 1
ATOM 694 C C . GLY A 1 90 ? 5.548 -1.497 -7.578 1.00 79.81 90 GLY A C 1
ATOM 695 O O . GLY A 1 90 ? 6.050 -0.975 -6.578 1.00 79.81 90 GLY A O 1
ATOM 696 N N . THR A 1 91 ? 6.274 -1.960 -8.593 1.00 71.75 91 THR A N 1
ATOM 697 C CA . THR A 1 91 ? 7.748 -1.994 -8.607 1.00 71.75 91 THR A CA 1
ATOM 698 C C . THR A 1 91 ? 8.376 -1.458 -9.882 1.00 71.75 91 THR A C 1
ATOM 700 O O . THR A 1 91 ? 9.511 -1.798 -10.222 1.00 71.75 91 THR A O 1
ATOM 703 N N . ALA A 1 92 ? 7.629 -0.660 -10.638 1.00 67.62 92 ALA A N 1
ATOM 704 C CA . ALA A 1 92 ? 8.202 0.047 -11.764 1.00 67.62 92 ALA A CA 1
ATOM 705 C C . ALA A 1 92 ? 9.305 0.986 -11.247 1.00 67.62 92 ALA A C 1
ATOM 707 O O . ALA A 1 92 ? 9.068 1.820 -10.375 1.00 67.62 92 ALA A O 1
ATOM 708 N N . LEU A 1 93 ? 10.524 0.824 -11.774 1.00 62.66 93 LEU A N 1
ATOM 709 C CA . LEU A 1 93 ? 11.652 1.712 -11.470 1.00 62.66 93 LEU A CA 1
ATOM 710 C C . LEU A 1 93 ? 11.461 3.110 -12.068 1.00 62.66 93 LEU A C 1
ATOM 712 O O . LEU A 1 93 ? 11.969 4.079 -11.511 1.00 62.66 93 LEU A O 1
ATOM 716 N N . GLU A 1 94 ? 10.740 3.202 -13.184 1.00 68.00 94 GLU A N 1
ATOM 717 C CA . GLU A 1 94 ? 10.452 4.441 -13.898 1.00 68.00 94 GLU A CA 1
ATOM 718 C C . GLU A 1 94 ? 8.966 4.471 -14.275 1.00 68.00 94 GLU A C 1
ATOM 720 O O . GLU A 1 94 ? 8.406 3.465 -14.715 1.00 68.00 94 GLU A O 1
ATOM 725 N N . ARG A 1 95 ? 8.326 5.628 -14.070 1.00 80.25 95 ARG A N 1
ATOM 726 C CA . ARG A 1 95 ? 6.944 5.921 -14.473 1.00 80.25 95 ARG A CA 1
ATOM 727 C C . ARG A 1 95 ? 6.960 7.069 -15.466 1.00 80.25 95 ARG A C 1
ATOM 729 O O . ARG A 1 95 ? 7.581 8.096 -15.196 1.00 80.25 95 ARG A O 1
ATOM 736 N N . ASP A 1 96 ? 6.180 6.950 -16.536 1.00 80.88 96 ASP A N 1
ATOM 737 C CA . ASP A 1 96 ? 6.038 7.998 -17.558 1.00 80.88 96 ASP A CA 1
ATOM 738 C C . ASP A 1 96 ? 5.556 9.338 -16.976 1.00 80.88 96 ASP A C 1
ATOM 740 O O . ASP A 1 96 ? 5.888 10.409 -17.480 1.00 80.88 96 ASP A O 1
ATOM 744 N N . LYS A 1 97 ? 4.785 9.287 -15.883 1.00 81.94 97 LYS A N 1
ATOM 745 C CA . LYS A 1 97 ? 4.245 10.456 -15.170 1.00 81.94 97 LYS A CA 1
ATOM 746 C C . LYS A 1 97 ? 5.185 11.002 -14.086 1.00 81.94 97 LYS A C 1
ATOM 748 O O . LYS A 1 97 ? 4.790 11.881 -13.326 1.00 81.94 97 LYS A O 1
ATOM 753 N N . GLY A 1 98 ? 6.418 10.500 -14.016 1.00 83.69 98 GLY A N 1
ATOM 754 C CA . GLY A 1 98 ? 7.414 10.884 -13.023 1.00 83.69 98 GLY A CA 1
ATOM 755 C C . GLY A 1 98 ? 7.369 10.054 -11.738 1.00 83.69 98 GLY A C 1
ATOM 756 O O . GLY A 1 98 ? 6.623 9.083 -11.597 1.00 83.69 98 GLY A O 1
ATOM 757 N N . SER A 1 99 ? 8.218 10.445 -10.789 1.00 82.50 99 SER A N 1
ATOM 758 C CA . SER A 1 99 ? 8.478 9.727 -9.536 1.00 82.50 99 SER A CA 1
ATOM 759 C C . SER A 1 99 ? 7.745 10.311 -8.328 1.00 82.50 99 SER A C 1
ATOM 761 O O . SER A 1 99 ? 8.120 10.021 -7.196 1.00 82.50 99 SER A O 1
ATOM 763 N N . GLU A 1 100 ? 6.748 11.166 -8.532 1.00 84.94 100 GLU A N 1
ATOM 764 C CA . GLU A 1 100 ? 5.938 11.716 -7.446 1.00 84.94 100 GLU A CA 1
ATOM 765 C C . GLU A 1 100 ? 4.509 11.181 -7.555 1.00 84.94 100 GLU A C 1
ATOM 767 O O . GLU A 1 100 ? 3.938 11.061 -8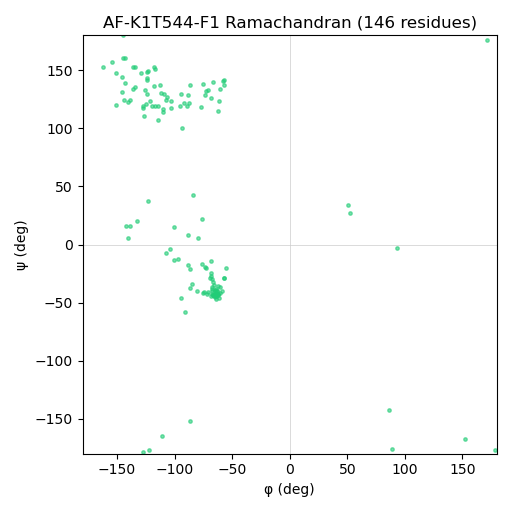.644 1.00 84.94 100 GLU A O 1
ATOM 772 N N . LEU A 1 101 ? 3.945 10.809 -6.412 1.00 86.94 101 LEU A N 1
ATOM 773 C CA . LEU A 1 101 ? 2.535 10.497 -6.257 1.00 86.94 101 LEU A CA 1
ATOM 774 C C . LEU A 1 101 ? 1.916 11.491 -5.295 1.00 86.94 101 LEU A C 1
ATOM 776 O O . LEU A 1 101 ? 2.572 11.977 -4.382 1.00 86.94 101 LEU A O 1
ATOM 780 N N . THR A 1 102 ? 0.633 11.765 -5.467 1.00 89.50 102 THR A N 1
ATOM 781 C CA . THR A 1 102 ? -0.140 12.509 -4.478 1.00 89.50 102 THR A CA 1
ATOM 782 C C . THR A 1 102 ? -1.188 11.578 -3.913 1.00 89.50 102 THR A C 1
ATOM 784 O O . THR A 1 102 ? -2.040 11.082 -4.647 1.00 89.50 102 THR A O 1
ATOM 787 N N . VAL A 1 103 ? -1.126 11.350 -2.607 1.00 90.75 103 VAL A N 1
ATOM 788 C CA . VAL A 1 103 ? -2.176 10.639 -1.887 1.00 90.75 103 VAL A CA 1
ATOM 789 C C . VAL A 1 103 ? -3.155 11.669 -1.375 1.00 90.75 103 VAL A C 1
ATOM 791 O O . VAL A 1 103 ? -2.783 12.585 -0.648 1.00 90.75 103 VAL A O 1
ATOM 794 N N . THR A 1 104 ? -4.405 11.512 -1.781 1.00 92.19 104 THR A N 1
ATOM 795 C CA . THR A 1 104 ? -5.534 12.228 -1.200 1.00 92.19 104 THR A CA 1
ATOM 796 C C . THR A 1 104 ? -6.317 11.222 -0.387 1.00 92.19 104 THR A C 1
ATOM 798 O O . THR A 1 104 ? -6.701 10.190 -0.935 1.00 92.19 104 THR A O 1
ATOM 801 N N . TYR A 1 105 ? -6.528 11.499 0.894 1.00 92.75 105 TYR A N 1
ATOM 802 C CA . TYR A 1 105 ? -7.307 10.619 1.755 1.00 92.75 105 TYR A CA 1
ATOM 803 C C . TYR A 1 105 ? -8.299 11.416 2.590 1.00 92.75 105 TYR A C 1
ATOM 805 O O . TYR A 1 105 ? -8.071 12.581 2.915 1.00 92.75 105 TYR A O 1
ATOM 813 N N . GLU A 1 106 ? -9.378 10.737 2.953 1.00 93.50 106 GLU A N 1
ATOM 814 C CA . GLU A 1 106 ? -10.304 11.120 4.005 1.00 93.50 106 GLU A CA 1
ATOM 815 C C . GLU A 1 106 ? -10.425 9.909 4.925 1.00 93.50 106 GLU A C 1
ATOM 817 O O . GLU A 1 106 ? -10.808 8.826 4.487 1.00 93.50 106 GLU A O 1
ATOM 822 N N . LEU A 1 107 ? -10.009 10.077 6.177 1.00 92.19 107 LEU A N 1
ATOM 823 C CA . LEU A 1 107 ? -10.139 9.063 7.212 1.00 92.19 107 LEU A CA 1
ATOM 824 C C . LEU A 1 107 ? -11.146 9.569 8.238 1.00 92.19 107 LEU A C 1
ATOM 826 O O . LEU A 1 107 ? -10.998 10.686 8.733 1.00 92.19 107 LEU A O 1
ATOM 830 N N . THR A 1 108 ? -12.121 8.737 8.586 1.00 92.50 108 THR A N 1
ATOM 831 C CA . THR A 1 108 ? -13.088 9.003 9.655 1.00 92.50 108 THR A CA 1
ATOM 832 C C . THR A 1 108 ? -13.080 7.813 10.603 1.00 92.50 108 THR A C 1
ATOM 834 O O . THR A 1 108 ? -13.339 6.689 10.189 1.00 92.50 108 THR A O 1
ATOM 837 N N . VAL A 1 109 ? -12.730 8.049 11.868 1.00 90.44 109 VAL A N 1
ATOM 838 C CA . VAL A 1 109 ? -12.680 7.019 12.913 1.00 90.44 109 VAL A CA 1
ATOM 839 C C . VAL A 1 109 ? -13.744 7.317 13.961 1.00 90.44 109 VAL A C 1
ATOM 841 O O . VAL A 1 109 ? -13.579 8.230 14.771 1.00 90.44 109 VAL A O 1
ATOM 844 N N . ASP A 1 110 ? -14.811 6.522 13.964 1.00 90.06 110 ASP A N 1
ATOM 845 C CA . ASP A 1 110 ? -15.878 6.627 14.965 1.00 90.06 110 ASP A CA 1
ATOM 846 C C . ASP A 1 110 ? -15.493 5.933 16.280 1.00 90.06 110 ASP A C 1
ATOM 848 O O . ASP A 1 110 ? -15.751 6.445 17.372 1.00 90.06 110 ASP A O 1
ATOM 852 N N . SER A 1 111 ? -14.841 4.767 16.194 1.00 87.94 111 SER A N 1
ATOM 853 C CA . SER A 1 111 ? -14.311 4.030 17.345 1.00 87.94 111 SER A CA 1
ATOM 854 C C . SER A 1 111 ? -13.124 3.138 16.956 1.00 87.94 111 SER A C 1
ATOM 856 O O . SER A 1 111 ? -12.973 2.768 15.795 1.00 87.94 111 SER A O 1
ATOM 858 N N . GLY A 1 112 ? -12.264 2.797 17.921 1.00 90.12 112 GLY A N 1
ATOM 859 C CA . GLY A 1 112 ? -11.093 1.944 17.685 1.00 90.12 112 GLY A CA 1
ATOM 860 C C . GLY A 1 112 ? -9.852 2.708 17.213 1.00 90.12 112 GLY A C 1
ATOM 861 O O . GLY A 1 112 ? -9.533 3.782 17.723 1.00 90.12 112 GLY A O 1
ATOM 862 N N . THR A 1 113 ? -9.079 2.113 16.305 1.00 90.25 113 THR A N 1
ATOM 863 C CA . THR A 1 113 ? -7.847 2.698 15.756 1.00 90.25 113 THR A CA 1
ATOM 864 C C . THR A 1 113 ? -7.725 2.311 14.291 1.00 90.25 113 THR A C 1
ATOM 866 O O . THR A 1 113 ? -7.692 1.126 13.984 1.00 90.25 113 THR A O 1
ATOM 869 N N . ALA A 1 114 ? -7.595 3.304 13.417 1.00 91.00 114 ALA A N 1
ATOM 870 C CA . ALA A 1 114 ? -7.299 3.118 12.002 1.00 91.00 114 ALA A CA 1
ATOM 871 C C . ALA A 1 114 ? -6.039 3.910 11.656 1.00 91.00 114 ALA A C 1
ATOM 873 O O . ALA A 1 114 ? -5.830 5.001 12.195 1.00 91.00 114 ALA A O 1
ATOM 874 N N . LYS A 1 115 ? -5.178 3.356 10.799 1.00 93.00 115 LYS A N 1
ATOM 875 C CA . LYS A 1 115 ? -3.910 3.990 10.441 1.00 93.00 115 LYS A CA 1
ATOM 876 C C . LYS A 1 115 ? -3.615 3.811 8.965 1.00 93.00 115 LYS A C 1
ATOM 878 O O . LYS A 1 115 ? -3.462 2.700 8.491 1.00 93.00 115 LYS A O 1
ATOM 883 N N . LEU A 1 116 ? -3.446 4.921 8.266 1.00 93.00 116 LEU A N 1
ATOM 884 C CA . LEU A 1 116 ? -3.011 4.925 6.879 1.00 93.00 116 LEU A CA 1
ATOM 885 C C . LEU A 1 116 ? -1.484 4.959 6.827 1.00 93.00 116 LEU A C 1
ATOM 887 O O . LEU A 1 116 ? -0.856 5.838 7.427 1.00 93.00 116 LEU A O 1
ATOM 891 N N . TYR A 1 117 ? -0.884 4.041 6.076 1.00 92.62 117 TYR A N 1
ATOM 892 C CA . TYR A 1 117 ? 0.560 3.954 5.895 1.00 92.62 117 TYR A CA 1
ATOM 893 C C . TYR A 1 117 ? 0.975 4.024 4.429 1.00 92.62 117 TYR A C 1
ATOM 895 O O .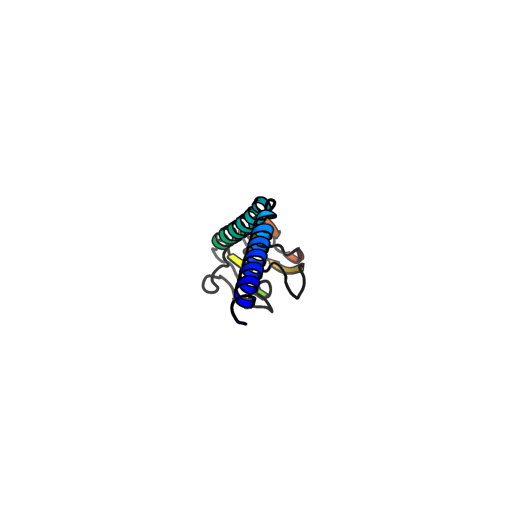 TYR A 1 117 ? 0.306 3.537 3.518 1.00 92.62 117 TYR A O 1
ATOM 903 N N . TRP A 1 118 ? 2.169 4.575 4.243 1.00 91.00 118 TRP A N 1
ATOM 904 C CA . TRP A 1 118 ? 2.989 4.432 3.056 1.00 91.00 118 TRP A CA 1
ATOM 905 C C . TRP A 1 118 ? 4.117 3.454 3.329 1.00 91.00 118 TRP A C 1
ATOM 907 O O . TRP A 1 118 ? 4.977 3.712 4.169 1.00 91.00 118 TRP A O 1
ATOM 917 N N . LEU A 1 119 ? 4.147 2.349 2.606 1.00 87.81 119 LEU A N 1
ATOM 918 C CA . LEU A 1 119 ? 5.270 1.434 2.616 1.00 87.81 119 LEU A CA 1
ATOM 919 C C . LEU A 1 119 ? 6.294 1.892 1.578 1.00 87.81 119 LEU A C 1
ATOM 921 O O . LEU A 1 119 ? 5.973 1.972 0.397 1.00 87.81 119 LEU A O 1
ATOM 925 N N . ASP A 1 120 ? 7.524 2.155 2.007 1.00 82.12 120 ASP A N 1
ATOM 926 C CA . ASP A 1 120 ? 8.640 2.567 1.154 1.00 82.12 120 ASP A CA 1
ATOM 927 C C . ASP A 1 120 ? 9.834 1.637 1.390 1.00 82.12 120 ASP A C 1
ATOM 929 O O . ASP A 1 120 ? 10.424 1.650 2.467 1.00 82.12 120 ASP A O 1
ATOM 933 N N . LYS A 1 121 ? 10.177 0.793 0.406 1.00 77.00 121 LYS A N 1
ATOM 934 C CA . LYS A 1 121 ? 11.264 -0.211 0.515 1.00 77.00 121 LYS A CA 1
ATOM 935 C C . LYS A 1 121 ? 11.183 -1.092 1.774 1.00 77.00 121 LYS A C 1
ATOM 937 O O . LYS A 1 121 ? 12.207 -1.495 2.320 1.00 77.00 121 LYS A O 1
ATOM 942 N N . GLY A 1 122 ? 9.975 -1.401 2.231 1.00 75.62 122 GLY A N 1
ATOM 943 C CA . GLY A 1 122 ? 9.723 -2.270 3.385 1.00 75.62 122 GLY A CA 1
ATOM 944 C C . GLY A 1 122 ? 9.581 -1.522 4.704 1.00 75.62 122 GLY A C 1
ATOM 945 O O . GLY A 1 122 ? 9.282 -2.147 5.720 1.00 75.62 122 GLY A O 1
ATOM 946 N N . GLU A 1 123 ? 9.752 -0.202 4.693 1.00 83.31 123 GLU A N 1
ATOM 947 C CA . GLU A 1 123 ? 9.545 0.655 5.854 1.00 83.31 123 GLU A CA 1
ATOM 948 C C . GLU A 1 123 ? 8.137 1.256 5.827 1.00 83.31 123 GLU A C 1
ATOM 950 O O . GLU A 1 123 ? 7.776 1.974 4.894 1.00 83.31 123 GLU A O 1
ATOM 955 N N . GLU A 1 124 ? 7.332 0.963 6.852 1.00 89.25 124 GLU A N 1
ATOM 956 C CA . GLU A 1 124 ? 6.005 1.559 7.038 1.00 89.25 124 GLU A CA 1
ATOM 957 C C . GLU A 1 124 ? 6.151 2.988 7.585 1.00 89.25 124 GLU A C 1
ATOM 959 O O . GLU A 1 124 ? 6.658 3.208 8.687 1.00 89.25 124 GLU A O 1
ATOM 964 N N . LYS A 1 125 ? 5.683 3.975 6.821 1.00 90.88 125 LYS A N 1
ATOM 965 C CA . LYS A 1 125 ? 5.644 5.393 7.189 1.00 90.88 125 LYS A CA 1
ATOM 966 C C . LYS A 1 125 ? 4.195 5.798 7.404 1.00 90.88 125 LYS A C 1
ATOM 968 O O . LYS A 1 125 ? 3.395 5.775 6.473 1.00 90.88 125 LYS A O 1
ATOM 973 N N . MET A 1 126 ? 3.846 6.139 8.639 1.00 91.31 126 MET A N 1
ATOM 974 C CA . MET A 1 126 ? 2.481 6.531 8.985 1.00 91.31 126 MET A CA 1
ATOM 975 C C . MET A 1 126 ? 2.137 7.871 8.330 1.00 91.31 126 MET A C 1
ATOM 977 O O . MET A 1 126 ? 2.868 8.847 8.494 1.00 91.31 126 MET A O 1
ATOM 981 N N . ILE A 1 127 ? 1.034 7.893 7.589 1.00 91.56 127 ILE A N 1
ATOM 982 C CA . ILE A 1 127 ? 0.472 9.084 6.954 1.00 91.56 127 ILE A CA 1
ATOM 983 C C . ILE A 1 127 ? -0.592 9.712 7.859 1.00 91.56 127 ILE A C 1
ATOM 985 O O . ILE A 1 127 ? -0.596 10.927 8.050 1.00 91.56 127 ILE A O 1
ATOM 989 N N . ALA A 1 128 ? -1.484 8.887 8.411 1.00 89.19 128 ALA A N 1
ATOM 990 C CA . ALA A 1 128 ? -2.604 9.334 9.229 1.00 89.19 128 ALA A CA 1
ATOM 991 C C . ALA A 1 128 ? -2.987 8.274 10.260 1.00 89.19 128 ALA A C 1
ATOM 993 O O . ALA A 1 128 ? -2.884 7.082 9.989 1.00 89.19 128 ALA A O 1
ATOM 994 N N . ASP A 1 129 ? -3.451 8.709 11.424 1.00 89.31 129 ASP A N 1
ATOM 995 C CA . ASP A 1 129 ? -3.931 7.858 12.522 1.00 89.31 129 ASP A CA 1
ATOM 996 C C . ASP A 1 129 ? -5.172 8.430 13.229 1.00 89.31 129 ASP A C 1
ATOM 998 O O . ASP A 1 129 ? -5.623 7.915 14.251 1.00 89.31 129 ASP A O 1
ATOM 1002 N N . THR A 1 130 ? -5.711 9.527 12.699 1.00 85.44 130 THR A N 1
ATOM 1003 C CA . THR A 1 130 ? -6.836 10.282 13.251 1.00 85.44 130 THR A CA 1
ATOM 1004 C C . THR A 1 130 ? -7.712 10.805 12.121 1.00 85.44 130 THR A C 1
ATOM 1006 O O . THR A 1 130 ? -7.267 10.889 10.973 1.00 85.44 130 THR A O 1
ATOM 1009 N N . SER A 1 131 ? -8.960 11.158 12.442 1.00 87.19 131 SER A N 1
ATOM 1010 C CA . SER A 1 131 ? -9.915 11.631 11.443 1.00 87.19 131 SER A CA 1
ATOM 1011 C C . SER A 1 131 ? -9.435 12.923 10.783 1.00 87.19 131 SER A C 1
ATOM 1013 O O . SER A 1 131 ? -9.297 13.954 11.451 1.00 87.19 131 SER A O 1
ATOM 1015 N N . LYS A 1 132 ? -9.143 12.864 9.483 1.00 86.44 132 LYS A N 1
ATOM 1016 C CA . LYS A 1 132 ? -8.521 13.963 8.741 1.00 86.44 132 LYS A CA 1
ATOM 1017 C C . LYS A 1 132 ? -8.704 13.795 7.238 1.00 86.44 132 LYS A C 1
ATOM 1019 O O . LYS A 1 132 ? -8.762 12.676 6.732 1.00 86.44 132 LYS A O 1
ATOM 1024 N N . THR A 1 133 ? -8.704 14.922 6.537 1.00 89.44 133 THR A N 1
ATOM 1025 C CA . THR A 1 133 ? -8.651 14.982 5.075 1.00 89.44 133 THR A CA 1
ATOM 1026 C C . THR A 1 133 ? -7.399 15.741 4.669 1.00 89.44 133 THR A C 1
ATOM 1028 O O . THR A 1 133 ? -7.252 16.910 5.030 1.00 89.44 133 THR A O 1
ATOM 1031 N N . GLU A 1 134 ? -6.487 15.103 3.935 1.00 87.12 134 GLU A N 1
ATOM 1032 C CA . GLU A 1 134 ? -5.259 15.750 3.461 1.00 87.12 134 GLU A CA 1
ATOM 1033 C C . GLU A 1 134 ? -4.822 15.271 2.079 1.00 87.12 134 GLU A C 1
ATOM 1035 O O . GLU A 1 134 ? -5.185 14.191 1.610 1.00 87.12 134 GLU A O 1
ATOM 1040 N N . HIS A 1 135 ? -3.978 16.095 1.457 1.00 88.94 135 HIS A N 1
ATOM 1041 C CA . HIS A 1 135 ? -3.267 15.789 0.225 1.00 88.94 135 HIS A CA 1
ATOM 1042 C C . HIS A 1 135 ? -1.770 15.793 0.522 1.00 88.94 135 HIS A C 1
ATOM 1044 O O . HIS A 1 135 ? -1.226 16.819 0.936 1.00 88.94 135 HIS A O 1
ATOM 1050 N N . ILE A 1 136 ? -1.100 14.662 0.322 1.00 85.88 136 ILE A N 1
ATOM 1051 C CA . ILE A 1 136 ? 0.312 14.501 0.668 1.00 85.88 136 ILE A CA 1
ATOM 1052 C C . ILE A 1 136 ? 1.087 14.038 -0.567 1.00 85.88 136 ILE A C 1
ATOM 1054 O O . ILE A 1 136 ? 0.768 12.982 -1.124 1.00 85.88 136 ILE A O 1
ATOM 1058 N N . PRO A 1 137 ? 2.100 14.801 -1.016 1.00 84.94 137 PRO A N 1
ATOM 1059 C CA . PRO A 1 137 ? 3.027 14.330 -2.030 1.00 84.94 137 PRO A CA 1
ATOM 1060 C C . PRO A 1 137 ? 3.961 13.278 -1.422 1.00 84.94 137 PRO A C 1
ATOM 1062 O O . PRO A 1 137 ? 4.539 13.480 -0.352 1.00 84.94 137 PRO A O 1
ATOM 1065 N N . LEU A 1 138 ? 4.117 12.151 -2.108 1.00 82.81 138 LEU A N 1
ATOM 1066 C CA . LEU A 1 138 ? 4.966 11.038 -1.709 1.00 82.81 138 LEU A CA 1
ATOM 1067 C C . LEU A 1 138 ? 5.946 10.691 -2.837 1.00 82.81 138 LEU A C 1
ATOM 1069 O O . LEU A 1 138 ? 5.533 10.541 -3.993 1.00 82.81 138 LEU A O 1
ATOM 1073 N N . PRO A 1 139 ? 7.240 10.515 -2.523 1.00 78.69 139 PRO A N 1
ATOM 1074 C CA . PRO A 1 139 ? 8.213 10.067 -3.505 1.00 78.69 139 PRO A CA 1
ATOM 1075 C C . PRO A 1 139 ? 8.015 8.578 -3.796 1.00 78.69 139 PRO A C 1
ATOM 1077 O O . PRO A 1 139 ? 8.017 7.754 -2.882 1.00 78.69 139 PRO A O 1
ATOM 1080 N N . LEU A 1 140 ? 7.908 8.217 -5.071 1.00 70.06 140 LEU A N 1
ATOM 1081 C CA . LEU A 1 140 ? 7.975 6.829 -5.508 1.00 70.06 140 LEU A CA 1
ATOM 1082 C C . LEU A 1 140 ? 9.394 6.298 -5.369 1.00 70.06 140 LEU A C 1
ATOM 1084 O O . LEU A 1 140 ? 10.358 6.909 -5.837 1.00 70.06 140 LEU A O 1
ATOM 1088 N N . THR A 1 141 ? 9.515 5.108 -4.793 1.00 67.56 141 THR A N 1
ATOM 1089 C CA . THR A 1 141 ? 10.760 4.349 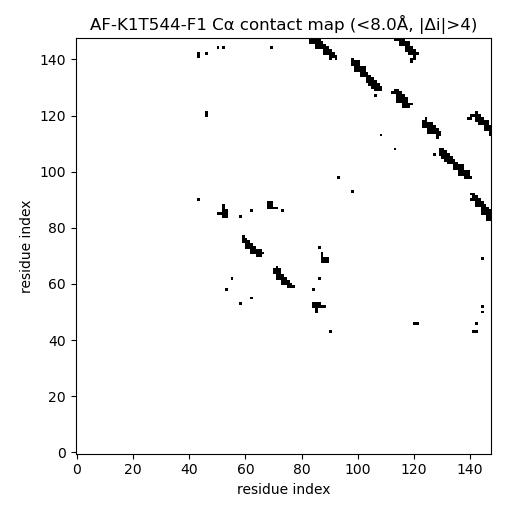-4.834 1.00 67.56 141 THR A CA 1
ATOM 1090 C C . THR A 1 141 ? 10.503 2.931 -5.355 1.00 67.56 141 THR A C 1
ATOM 1092 O O . THR A 1 141 ? 9.394 2.588 -5.756 1.00 67.56 141 THR A O 1
ATOM 1095 N N . LYS A 1 142 ? 11.552 2.099 -5.415 1.00 56.16 142 LYS A N 1
ATOM 1096 C CA . LYS A 1 142 ? 11.555 0.793 -6.100 1.00 56.16 142 LYS A CA 1
ATOM 1097 C C . LYS A 1 142 ? 10.459 -0.184 -5.644 1.00 56.16 142 LYS A C 1
ATOM 1099 O O . LYS A 1 142 ? 10.167 -1.118 -6.385 1.00 56.16 142 LYS A O 1
ATOM 1104 N N . ALA A 1 143 ? 9.883 0.002 -4.457 1.00 59.69 143 ALA A N 1
ATOM 1105 C CA . ALA A 1 143 ? 8.730 -0.754 -3.990 1.00 59.69 143 ALA A CA 1
ATOM 1106 C C . ALA A 1 143 ? 7.917 0.112 -3.038 1.00 59.69 143 ALA A C 1
ATOM 1108 O O . ALA A 1 143 ? 8.429 0.588 -2.019 1.00 59.69 143 ALA A O 1
ATOM 1109 N N . THR A 1 144 ? 6.666 0.333 -3.412 1.00 63.66 144 THR A N 1
ATOM 1110 C CA . THR A 1 144 ? 5.847 1.330 -2.756 1.00 63.66 144 THR A CA 1
ATOM 1111 C C . THR A 1 144 ? 4.394 0.891 -2.697 1.00 63.66 144 THR A C 1
ATOM 1113 O O . THR A 1 144 ? 3.851 0.481 -3.726 1.00 63.66 144 THR A O 1
ATOM 1116 N N . THR A 1 145 ? 3.781 0.983 -1.513 1.00 75.25 145 THR A N 1
ATOM 1117 C CA . THR A 1 145 ? 2.409 0.512 -1.282 1.00 75.25 145 THR A CA 1
ATOM 1118 C C . THR A 1 145 ? 1.644 1.418 -0.318 1.00 75.25 145 THR A C 1
ATOM 1120 O O . THR A 1 145 ? 2.200 1.848 0.687 1.00 75.25 145 THR A O 1
ATOM 1123 N N . ILE A 1 146 ? 0.371 1.695 -0.598 1.00 76.69 146 ILE A N 1
ATOM 1124 C CA . ILE A 1 146 ? -0.555 2.318 0.361 1.00 76.69 146 ILE A CA 1
ATOM 1125 C C . ILE A 1 146 ? -1.325 1.213 1.074 1.00 76.69 146 ILE A C 1
ATOM 1127 O O . ILE A 1 146 ? -1.883 0.349 0.395 1.00 76.69 146 ILE A O 1
ATOM 1131 N N . LEU A 1 147 ? -1.358 1.251 2.407 1.00 86.62 147 LEU A N 1
ATOM 1132 C CA . LEU A 1 147 ? -2.141 0.316 3.213 1.00 86.62 147 LEU A CA 1
ATOM 1133 C C . LEU A 1 147 ? -2.907 0.995 4.350 1.00 86.62 147 LEU A C 1
ATOM 1135 O O . LEU A 1 147 ? -2.461 2.033 4.847 1.00 86.62 147 LEU A O 1
ATOM 1139 N N . LEU A 1 148 ? -4.025 0.383 4.747 1.00 78.06 148 LEU A N 1
ATOM 1140 C CA . LEU A 1 148 ? -4.812 0.724 5.936 1.00 78.06 148 LEU A CA 1
ATOM 1141 C C . LEU A 1 148 ? -4.716 -0.390 6.991 1.00 78.06 148 LEU A C 1
ATOM 1143 O O . LEU A 1 148 ? -4.547 -1.563 6.574 1.00 78.06 148 LEU A O 1
#

pLDDT: mean 80.64, std 12.47, range [50.72, 96.31]